Protein AF-A0A0V8DVI1-F1 (afdb_monomer)

Radius of gyration: 19.04 Å; Cα contacts (8 Å, |Δi|>4): 89; chains: 1; bounding box: 44×27×46 Å

Structure (mmCIF, N/CA/C/O backbone):
data_AF-A0A0V8DVI1-F1
#
_entry.id   AF-A0A0V8DVI1-F1
#
loop_
_atom_site.group_PDB
_atom_site.id
_atom_site.type_symbol
_atom_site.label_atom_id
_atom_site.label_alt_id
_atom_site.label_comp_id
_atom_site.label_asym_id
_atom_site.label_entity_id
_atom_site.label_seq_id
_atom_site.pdbx_PDB_ins_code
_atom_site.Cartn_x
_atom_site.Cartn_y
_atom_site.Cartn_z
_atom_site.occupancy
_atom_site.B_iso_or_equiv
_atom_site.auth_seq_id
_atom_site.auth_comp_id
_atom_site.auth_asym_id
_atom_site.auth_atom_id
_atom_site.pdbx_PDB_model_num
ATOM 1 N N . MET A 1 1 ? -2.270 8.955 21.074 1.00 88.38 1 MET A N 1
ATOM 2 C CA . MET A 1 1 ? -3.292 9.275 20.045 1.00 88.38 1 MET A CA 1
ATOM 3 C C . MET A 1 1 ? -4.680 9.110 20.643 1.00 88.38 1 MET A C 1
ATOM 5 O O . MET A 1 1 ? -4.815 8.324 21.575 1.00 88.38 1 MET A O 1
ATOM 9 N N . LYS A 1 2 ? -5.678 9.871 20.174 1.00 95.38 2 LYS A N 1
ATOM 10 C CA . LYS A 1 2 ? -7.053 9.789 20.699 1.00 95.38 2 LYS A CA 1
ATOM 11 C C . LYS A 1 2 ? -7.708 8.471 20.268 1.00 95.38 2 LYS A C 1
ATOM 13 O O . LYS A 1 2 ? -7.399 7.966 19.188 1.00 95.38 2 LYS A O 1
ATOM 18 N N . LYS A 1 3 ? -8.626 7.942 21.082 1.00 96.62 3 LYS A N 1
ATOM 19 C CA . LYS A 1 3 ? -9.480 6.824 20.656 1.00 96.62 3 LYS A CA 1
ATOM 20 C C . LYS A 1 3 ? -10.266 7.222 19.403 1.00 96.62 3 LYS A C 1
ATOM 22 O O . LYS A 1 3 ? -10.704 8.366 19.297 1.00 96.62 3 LYS A O 1
ATOM 27 N N . GLY A 1 4 ? -10.397 6.297 18.461 1.00 96.38 4 GLY A N 1
ATOM 28 C CA . GLY A 1 4 ? -10.993 6.511 17.146 1.00 96.38 4 GLY A CA 1
ATOM 29 C C . GLY A 1 4 ? -10.031 7.040 16.080 1.00 96.38 4 GLY A C 1
ATOM 30 O O . GLY A 1 4 ? -10.464 7.264 14.956 1.00 96.38 4 GLY A O 1
ATOM 31 N N . THR A 1 5 ? -8.744 7.256 16.386 1.00 97.56 5 THR A N 1
ATOM 32 C CA . THR A 1 5 ? -7.800 7.709 15.349 1.00 97.56 5 THR A CA 1
ATOM 33 C C . THR A 1 5 ? -7.471 6.573 14.380 1.00 97.56 5 THR A C 1
ATOM 35 O O . THR A 1 5 ? -7.177 5.468 14.830 1.00 97.56 5 THR A O 1
ATOM 38 N N . LEU A 1 6 ? -7.464 6.869 13.078 1.00 96.75 6 LEU A N 1
ATOM 39 C CA . LEU A 1 6 ? -6.942 5.992 12.031 1.00 96.75 6 LEU A CA 1
ATOM 40 C C . LEU A 1 6 ? -5.509 6.390 11.672 1.00 96.75 6 LEU A C 1
ATOM 42 O O . LEU A 1 6 ? -5.220 7.559 11.412 1.00 96.75 6 LEU A O 1
ATOM 46 N N . ILE A 1 7 ? -4.630 5.400 11.656 1.00 95.31 7 ILE A N 1
ATOM 47 C CA . ILE A 1 7 ? -3.218 5.506 11.313 1.00 95.31 7 ILE A CA 1
ATOM 48 C C . ILE A 1 7 ? -3.011 4.746 10.009 1.00 95.31 7 ILE A C 1
ATOM 50 O O . ILE A 1 7 ? -3.409 3.590 9.900 1.00 95.31 7 ILE A O 1
ATOM 54 N N . ILE A 1 8 ? -2.397 5.399 9.025 1.00 95.00 8 ILE A N 1
ATOM 55 C CA . ILE A 1 8 ? -2.122 4.821 7.709 1.00 95.00 8 ILE A CA 1
ATOM 56 C C . ILE A 1 8 ? -0.613 4.838 7.506 1.00 95.00 8 ILE A C 1
ATOM 58 O O . ILE A 1 8 ? -0.023 5.905 7.327 1.00 95.00 8 ILE A O 1
ATOM 62 N N . ASP A 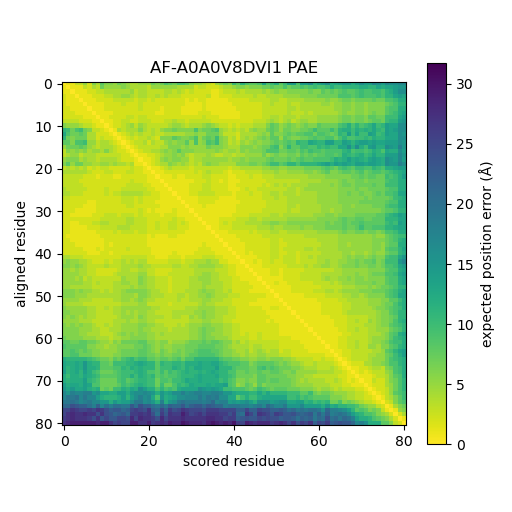1 9 ? -0.000 3.661 7.529 1.00 93.75 9 ASP A N 1
ATOM 63 C CA . ASP A 1 9 ? 1.407 3.478 7.194 1.00 93.75 9 ASP A CA 1
ATOM 64 C C . ASP A 1 9 ? 1.527 3.017 5.734 1.00 93.75 9 ASP A C 1
ATOM 66 O O . ASP A 1 9 ? 1.352 1.844 5.407 1.00 93.75 9 ASP A O 1
ATOM 70 N N . VAL A 1 10 ? 1.795 3.975 4.840 1.00 89.69 10 VAL A N 1
ATOM 71 C CA . VAL A 1 10 ? 1.909 3.744 3.387 1.00 89.69 10 VAL A CA 1
ATOM 72 C C . VAL A 1 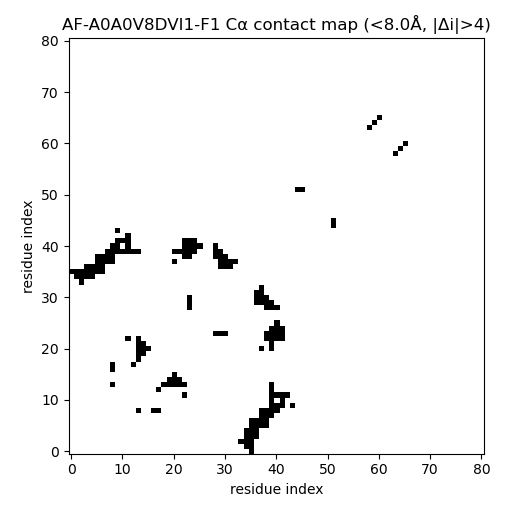10 ? 3.243 3.102 3.006 1.00 89.69 10 VAL A C 1
ATOM 74 O O . VAL A 1 10 ? 3.318 2.419 1.983 1.00 89.69 10 VAL A O 1
ATOM 77 N N . ALA A 1 11 ? 4.293 3.308 3.809 1.00 86.69 11 ALA A N 1
ATOM 78 C CA . ALA A 1 11 ? 5.564 2.623 3.600 1.00 86.69 11 ALA A CA 1
ATOM 79 C C . ALA A 1 11 ? 5.412 1.117 3.850 1.00 86.69 11 ALA A C 1
ATOM 81 O O . ALA A 1 11 ? 6.159 0.332 3.267 1.00 86.69 11 ALA A O 1
ATOM 82 N N . ALA A 1 12 ? 4.412 0.744 4.663 1.00 84.94 12 ALA A N 1
ATOM 83 C CA . ALA A 1 12 ? 4.166 -0.614 5.113 1.00 84.94 12 ALA A CA 1
ATOM 84 C C . ALA A 1 12 ? 5.465 -1.210 5.672 1.00 84.94 12 ALA A C 1
ATOM 86 O O . ALA A 1 12 ? 5.924 -2.271 5.264 1.00 84.94 12 ALA A O 1
ATOM 87 N N . ASP A 1 13 ? 6.095 -0.471 6.581 1.00 86.75 13 ASP A N 1
ATOM 88 C CA . ASP A 1 13 ? 7.303 -0.905 7.275 1.00 86.75 13 ASP A CA 1
ATOM 89 C C . ASP A 1 13 ? 6.926 -1.270 8.711 1.00 86.75 13 ASP A C 1
ATOM 91 O O . ASP A 1 13 ? 7.221 -0.566 9.686 1.00 86.75 13 ASP A O 1
ATOM 95 N N . ALA A 1 14 ? 6.145 -2.349 8.794 1.00 84.12 14 ALA A N 1
ATOM 96 C CA . ALA A 1 14 ? 5.451 -2.751 10.002 1.00 84.12 14 ALA A CA 1
ATOM 97 C C . ALA A 1 14 ? 6.433 -3.014 11.154 1.00 84.12 14 ALA A C 1
ATOM 99 O O . ALA A 1 14 ? 7.406 -3.754 11.002 1.00 84.12 14 ALA A O 1
ATOM 100 N N . GLY A 1 15 ? 6.176 -2.400 12.309 1.00 82.19 15 GLY A N 1
ATOM 101 C CA . GLY A 1 15 ? 7.013 -2.509 13.504 1.00 82.19 15 GLY A CA 1
ATOM 102 C C . GLY A 1 15 ? 8.257 -1.613 13.515 1.00 82.19 15 GLY A C 1
ATOM 103 O O . GLY A 1 15 ? 8.809 -1.397 14.591 1.00 82.19 15 GLY A O 1
ATOM 104 N N . ASN A 1 16 ? 8.667 -1.051 12.372 1.00 85.25 16 ASN A N 1
ATOM 105 C CA . ASN A 1 16 ? 9.822 -0.153 12.274 1.00 85.25 16 ASN A CA 1
ATOM 106 C C . ASN A 1 16 ? 9.400 1.321 12.242 1.00 85.25 16 ASN A C 1
ATOM 108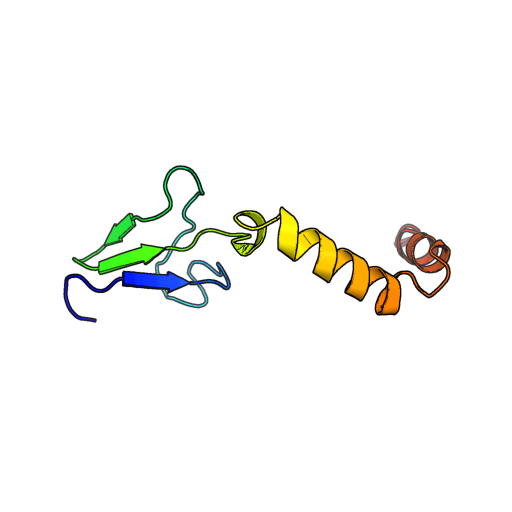 O O . ASN A 1 16 ? 9.868 2.113 13.058 1.00 85.25 16 ASN A O 1
ATOM 112 N N . THR A 1 17 ? 8.502 1.703 11.324 1.00 86.44 17 THR A N 1
ATOM 113 C CA . THR A 1 17 ? 8.028 3.101 11.227 1.00 86.44 17 THR A CA 1
ATOM 114 C C . THR A 1 17 ? 7.095 3.449 12.382 1.00 86.44 17 THR A C 1
ATOM 116 O O . THR A 1 17 ? 7.163 4.542 12.948 1.00 86.44 17 THR A O 1
ATOM 119 N N . ILE A 1 18 ? 6.229 2.506 12.751 1.00 83.75 18 ILE A N 1
ATOM 120 C CA . ILE A 1 18 ? 5.330 2.624 13.893 1.00 83.75 18 ILE A CA 1
ATOM 121 C C . ILE A 1 18 ? 5.541 1.390 14.761 1.00 83.75 18 ILE A C 1
ATOM 123 O O . ILE A 1 18 ? 5.274 0.266 14.342 1.00 83.75 18 ILE A O 1
ATOM 127 N N . GLU A 1 19 ? 6.043 1.609 15.972 1.00 86.69 19 GLU A N 1
ATOM 128 C CA . GLU A 1 19 ? 6.325 0.535 16.920 1.00 86.69 19 GLU A CA 1
ATOM 129 C C . GLU A 1 19 ? 5.074 -0.322 17.175 1.00 86.69 19 GLU A C 1
ATOM 131 O O . GLU A 1 19 ? 3.971 0.193 17.389 1.00 86.69 19 GLU A O 1
ATOM 136 N N . GLY A 1 20 ? 5.251 -1.645 17.149 1.00 83.12 20 GLY A N 1
ATOM 137 C CA . GLY A 1 20 ? 4.194 -2.607 17.465 1.00 83.12 20 GLY A CA 1
ATOM 138 C C . GLY A 1 20 ? 3.120 -2.782 16.387 1.00 83.12 20 GLY A C 1
ATOM 139 O O . GLY A 1 20 ? 2.125 -3.463 16.645 1.00 83.12 20 GLY A O 1
ATOM 140 N N . THR A 1 21 ? 3.284 -2.200 15.192 1.00 92.50 21 THR A N 1
ATOM 141 C CA . THR A 1 21 ? 2.394 -2.504 14.064 1.00 92.50 21 THR A CA 1
ATOM 142 C C . THR A 1 21 ? 2.759 -3.815 13.375 1.00 92.50 21 THR A C 1
ATOM 144 O O . THR A 1 21 ? 3.901 -4.269 13.415 1.00 92.50 21 THR A O 1
ATOM 147 N N . HIS A 1 22 ? 1.773 -4.433 12.730 1.00 93.06 22 HIS A N 1
ATOM 148 C CA . HIS A 1 22 ? 1.955 -5.575 11.837 1.00 93.06 22 HIS A CA 1
ATOM 149 C C . HIS A 1 22 ? 1.233 -5.304 10.515 1.00 93.06 22 HIS A C 1
ATOM 151 O O . HIS A 1 22 ? 0.376 -4.425 10.432 1.00 93.06 22 HIS A O 1
ATOM 157 N N . PHE A 1 23 ? 1.605 -6.040 9.471 1.00 95.38 23 PHE A N 1
ATOM 158 C CA . PHE A 1 23 ? 1.001 -5.894 8.151 1.00 95.38 23 PHE A CA 1
ATOM 159 C C . PHE A 1 23 ? -0.489 -6.233 8.162 1.00 95.38 23 PHE A C 1
ATOM 161 O O . PHE A 1 23 ? -0.893 -7.239 8.746 1.00 95.38 23 PHE A O 1
ATOM 168 N N . THR A 1 24 ? -1.275 -5.435 7.441 1.00 95.25 24 THR A N 1
ATOM 169 C CA . THR A 1 24 ? -2.638 -5.796 7.040 1.00 95.25 24 THR A CA 1
ATOM 170 C C . THR A 1 24 ? -2.651 -6.309 5.603 1.00 95.25 24 THR A C 1
ATOM 172 O O . THR A 1 24 ? -1.647 -6.239 4.886 1.00 95.25 24 THR A O 1
ATOM 175 N N . SER A 1 25 ? -3.779 -6.867 5.168 1.00 94.25 25 SER A N 1
ATOM 176 C CA . SER A 1 25 ? -3.942 -7.390 3.808 1.00 94.25 25 SER A CA 1
ATOM 177 C C . SER A 1 25 ? -5.018 -6.619 3.054 1.00 94.25 25 SER A C 1
ATOM 179 O O . SER A 1 25 ? -5.756 -5.835 3.628 1.00 94.25 25 SER A O 1
ATOM 181 N N . MET A 1 26 ? -5.133 -6.829 1.747 1.00 92.69 26 MET A N 1
ATOM 182 C CA . MET A 1 26 ? -6.213 -6.204 0.975 1.00 92.69 26 MET A CA 1
ATOM 183 C C . MET A 1 26 ? -7.600 -6.715 1.393 1.00 92.69 26 MET A C 1
ATOM 185 O O . MET A 1 26 ? -8.564 -5.955 1.332 1.00 92.69 26 MET A O 1
ATOM 189 N N . ASP A 1 27 ? -7.685 -7.977 1.824 1.00 95.00 27 ASP A N 1
ATOM 190 C CA . ASP A 1 27 ? -8.932 -8.614 2.260 1.00 95.00 27 ASP A CA 1
ATOM 191 C C . ASP A 1 27 ? -9.316 -8.208 3.690 1.00 95.00 27 ASP A C 1
ATOM 193 O O . ASP A 1 27 ? -10.498 -8.102 4.010 1.00 95.00 27 ASP A O 1
ATOM 197 N N . ASP A 1 28 ? -8.313 -7.934 4.528 1.00 96.62 28 ASP A N 1
ATOM 198 C CA . ASP A 1 28 ? -8.465 -7.427 5.892 1.00 96.62 28 ASP A CA 1
ATOM 199 C C . ASP A 1 28 ? -7.517 -6.232 6.122 1.00 96.62 28 ASP A C 1
ATOM 201 O O . ASP A 1 28 ? -6.393 -6.411 6.608 1.00 96.62 28 ASP A O 1
ATOM 205 N N . PRO A 1 29 ? -7.904 -5.019 5.674 1.00 96.06 29 PRO A N 1
ATOM 206 C CA . PRO A 1 29 ? -6.990 -3.882 5.555 1.00 96.06 29 PRO A CA 1
ATOM 207 C C . PRO A 1 29 ? -6.786 -3.089 6.840 1.00 96.06 29 PRO A C 1
ATOM 209 O O . PRO A 1 29 ? -5.866 -2.267 6.890 1.00 96.06 29 PRO A O 1
ATOM 212 N N . ILE A 1 30 ? -7.627 -3.294 7.854 1.00 97.00 30 ILE A N 1
ATOM 213 C CA . ILE A 1 30 ? -7.639 -2.489 9.074 1.00 97.00 30 ILE A CA 1
ATOM 214 C C . ILE A 1 30 ? -7.771 -3.398 10.290 1.00 97.00 30 ILE A C 1
ATOM 216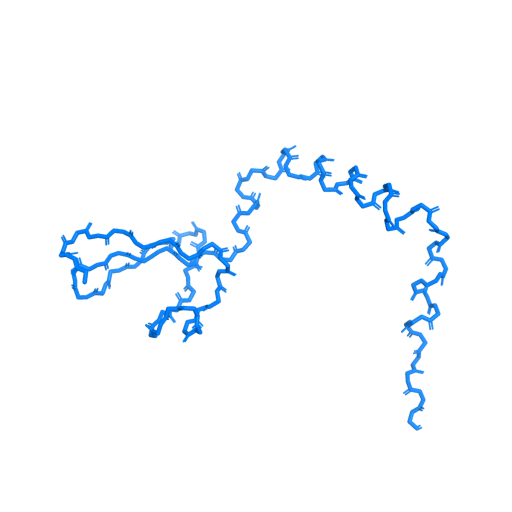 O O . ILE A 1 30 ? -8.737 -4.145 10.388 1.00 97.00 30 ILE A O 1
ATOM 220 N N . TYR A 1 31 ? -6.878 -3.237 11.265 1.00 97.25 31 TYR A N 1
ATOM 221 C CA . TYR A 1 31 ? -7.070 -3.785 12.609 1.00 97.25 31 TYR A CA 1
ATOM 222 C C . TYR A 1 31 ? -7.195 -2.672 13.650 1.00 97.25 31 TYR A C 1
ATOM 224 O O . TYR A 1 31 ? -6.855 -1.508 13.410 1.00 97.25 31 TYR A O 1
ATOM 232 N N . GLU A 1 32 ? -7.691 -3.045 14.825 1.00 96.44 32 GLU A N 1
ATOM 233 C CA . GLU A 1 32 ? -7.866 -2.166 15.974 1.00 96.44 32 GLU A CA 1
ATOM 234 C C . GLU A 1 32 ? -6.919 -2.586 17.107 1.00 96.44 32 GLU A C 1
ATOM 236 O O . GLU A 1 32 ? -6.730 -3.776 17.357 1.00 96.44 32 GLU A O 1
ATOM 241 N N . ASN A 1 33 ? -6.288 -1.609 17.761 1.00 94.56 33 ASN A N 1
ATOM 242 C CA . ASN A 1 33 ? -5.494 -1.805 18.970 1.00 94.56 33 ASN A CA 1
ATOM 243 C C . ASN A 1 33 ? -5.585 -0.567 19.890 1.00 94.56 33 ASN A C 1
ATOM 245 O O . ASN A 1 33 ? -5.290 0.560 19.473 1.00 94.56 33 ASN A O 1
ATOM 249 N N . ASP A 1 34 ? -5.952 -0.765 21.159 1.00 94.31 34 ASP A N 1
ATOM 250 C CA . ASP A 1 34 ? -6.101 0.279 22.189 1.00 94.31 34 ASP A CA 1
ATOM 251 C C . ASP A 1 34 ? -6.996 1.478 21.802 1.00 94.31 34 ASP A C 1
ATOM 253 O O . ASP A 1 34 ? -6.720 2.650 22.102 1.00 94.31 34 ASP A O 1
ATOM 257 N N . GLY A 1 35 ? -8.104 1.197 21.133 1.00 95.19 35 GLY A N 1
ATOM 258 C CA . GLY A 1 35 ? -9.049 2.153 20.570 1.00 95.19 35 GLY A CA 1
ATOM 259 C C . GLY A 1 35 ? -8.528 2.901 19.342 1.00 95.19 35 GLY A C 1
ATOM 260 O O . GLY A 1 35 ? -9.066 3.970 19.044 1.00 95.19 35 GLY A O 1
ATOM 261 N N . LYS A 1 36 ? -7.476 2.430 18.669 1.00 95.94 36 LYS A N 1
ATOM 262 C CA . LYS A 1 36 ? -6.880 3.069 17.480 1.00 95.94 36 LYS A CA 1
ATOM 263 C C . LYS A 1 36 ? -6.906 2.088 16.320 1.00 95.94 36 LYS A C 1
ATOM 265 O O . LYS A 1 36 ? -6.720 0.895 16.517 1.00 95.94 36 LYS A O 1
ATOM 270 N N . TYR A 1 37 ? -7.082 2.606 15.117 1.00 97.44 37 TYR A N 1
ATOM 271 C CA . TYR A 1 37 ? -7.162 1.802 13.907 1.00 97.44 37 TYR A CA 1
ATOM 272 C C . TYR A 1 37 ? -5.884 1.950 13.098 1.00 97.44 37 TYR A C 1
ATOM 274 O O . TYR A 1 37 ? -5.341 3.051 12.995 1.00 97.44 37 TYR A O 1
ATOM 282 N N . TYR A 1 38 ? -5.429 0.855 12.509 1.00 96.88 38 TYR A N 1
ATOM 283 C CA . TYR A 1 38 ? -4.177 0.794 11.769 1.00 96.88 38 TYR A CA 1
ATOM 284 C C . TYR A 1 38 ? -4.417 0.179 10.396 1.00 96.88 38 TYR A C 1
ATOM 286 O O . TYR A 1 38 ? -4.981 -0.906 10.290 1.00 96.88 38 TYR A O 1
ATOM 294 N N . TYR A 1 39 ? -3.964 0.876 9.360 1.00 96.25 39 TYR A N 1
ATOM 295 C CA . TYR A 1 39 ? -3.879 0.399 7.986 1.00 96.25 39 TYR A CA 1
ATOM 296 C C . TYR A 1 39 ? -2.401 0.311 7.610 1.00 96.25 39 TYR A C 1
ATOM 298 O O . TYR A 1 39 ? -1.707 1.330 7.586 1.00 96.25 39 TYR A O 1
ATOM 306 N N . VAL A 1 40 ? -1.922 -0.900 7.329 1.00 96.31 40 VAL A N 1
ATOM 307 C CA . VAL A 1 40 ? -0.517 -1.202 7.015 1.00 96.31 40 VAL A CA 1
ATOM 308 C C . VAL A 1 40 ? -0.472 -2.177 5.829 1.00 96.31 40 VAL A C 1
ATOM 310 O O . VAL A 1 40 ? 0.198 -3.210 5.865 1.00 96.31 40 VAL A O 1
ATOM 313 N N . VAL A 1 41 ? -1.258 -1.891 4.783 1.00 96.12 41 VAL A N 1
ATOM 314 C CA . VAL A 1 41 ? -1.345 -2.752 3.595 1.00 96.12 41 VAL A CA 1
ATOM 315 C C . VAL A 1 41 ? -0.129 -2.505 2.695 1.00 96.12 41 VAL A C 1
ATOM 317 O O . VAL A 1 41 ? 0.057 -1.382 2.201 1.00 96.12 41 VAL A O 1
ATOM 320 N N . PRO A 1 42 ? 0.685 -3.537 2.409 1.00 93.94 42 PRO A N 1
ATOM 321 C CA . PRO A 1 42 ? 1.822 -3.398 1.514 1.00 93.94 42 PRO A CA 1
ATOM 322 C C . PRO A 1 42 ? 1.353 -3.191 0.074 1.00 93.94 42 PRO A C 1
ATOM 324 O O . PRO A 1 42 ? 0.286 -3.645 -0.332 1.00 93.94 42 PRO A O 1
ATOM 327 N N . ASN A 1 43 ? 2.185 -2.535 -0.738 1.00 91.06 43 ASN A N 1
ATOM 328 C CA . ASN A 1 43 ? 1.932 -2.378 -2.173 1.00 91.06 43 ASN A CA 1
ATOM 329 C C . ASN A 1 43 ? 0.570 -1.710 -2.500 1.00 91.06 43 ASN A C 1
ATOM 331 O O . ASN A 1 43 ? -0.093 -2.032 -3.491 1.00 91.06 43 ASN A O 1
ATOM 335 N N . THR A 1 44 ? 0.191 -0.709 -1.696 1.00 91.62 44 THR A N 1
ATOM 336 C CA . THR A 1 44 ? -1.001 0.142 -1.884 1.00 91.62 44 THR A CA 1
ATOM 337 C C . THR A 1 44 ? -1.194 0.667 -3.327 1.00 91.62 44 THR A C 1
ATOM 339 O O . THR A 1 44 ? -2.343 0.707 -3.773 1.00 91.62 44 THR A O 1
ATOM 342 N N . PRO A 1 45 ? -0.153 0.999 -4.133 1.00 92.44 45 PRO A N 1
ATOM 343 C CA . PRO A 1 45 ? -0.350 1.411 -5.531 1.00 92.44 45 PRO A CA 1
ATOM 344 C C . PRO A 1 45 ? -1.105 0.397 -6.409 1.00 92.44 45 PRO A C 1
ATOM 346 O O . PRO A 1 45 ? -1.705 0.781 -7.416 1.00 92.44 45 PRO A O 1
ATOM 349 N N . SER A 1 46 ? -1.139 -0.881 -6.022 1.00 92.62 46 SER A N 1
ATOM 350 C CA . SER A 1 46 ? -1.892 -1.921 -6.736 1.00 92.62 46 SER A CA 1
ATOM 351 C C . SER A 1 46 ? -3.408 -1.702 -6.720 1.00 92.62 46 SER A C 1
ATOM 353 O O . SER A 1 46 ? -4.088 -2.135 -7.651 1.00 92.62 46 SER A O 1
ATOM 355 N N . LEU A 1 47 ? -3.944 -0.954 -5.746 1.00 92.12 47 LEU A N 1
ATOM 356 C CA . LEU A 1 47 ? -5.359 -0.547 -5.712 1.00 92.12 47 LEU A CA 1
ATOM 357 C C . LEU A 1 47 ? -5.773 0.266 -6.949 1.00 92.12 47 LEU A C 1
ATOM 359 O O . LEU A 1 47 ? -6.927 0.230 -7.371 1.00 92.12 47 LEU A O 1
ATOM 363 N N . ILE A 1 48 ? -4.824 0.987 -7.549 1.00 94.50 48 ILE A N 1
ATOM 364 C CA . ILE A 1 48 ? -5.033 1.868 -8.705 1.00 94.50 48 ILE A CA 1
ATOM 365 C C . ILE A 1 48 ? -4.093 1.502 -9.863 1.00 94.50 48 ILE A C 1
ATOM 367 O O . ILE A 1 48 ? -3.615 2.369 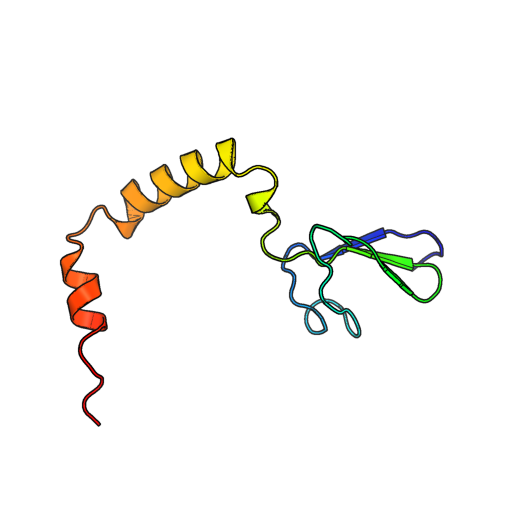-10.603 1.00 94.50 48 ILE A O 1
ATOM 371 N N . TYR A 1 49 ? -3.865 0.196 -10.053 1.00 95.19 49 TYR A N 1
ATOM 372 C CA . TYR A 1 49 ? -2.898 -0.342 -11.016 1.00 95.19 49 TYR A CA 1
ATOM 373 C C . TYR A 1 49 ? -3.067 0.213 -12.440 1.00 95.19 49 TYR A C 1
ATOM 375 O O . TYR A 1 49 ? -2.081 0.485 -13.112 1.00 95.19 49 TYR A O 1
ATOM 383 N N . ARG A 1 50 ? -4.301 0.462 -12.906 1.00 96.25 50 ARG A N 1
ATOM 384 C CA . ARG A 1 50 ? -4.558 0.967 -14.272 1.00 96.25 50 ARG A CA 1
ATOM 385 C C . ARG A 1 50 ? -3.882 2.306 -14.576 1.00 96.25 50 ARG A C 1
ATOM 387 O O . ARG A 1 50 ? -3.545 2.553 -15.735 1.00 96.25 50 ARG A O 1
ATOM 394 N N . ASN A 1 51 ? -3.692 3.142 -13.558 1.00 96.88 51 ASN A N 1
ATOM 395 C CA . ASN A 1 51 ? -3.009 4.426 -13.689 1.00 96.88 51 ASN A CA 1
ATOM 396 C C . ASN A 1 51 ? -1.520 4.257 -13.376 1.00 96.88 51 ASN A C 1
ATOM 398 O O . ASN A 1 51 ? -0.680 4.567 -14.218 1.00 96.88 51 ASN A O 1
ATOM 402 N N . VAL A 1 52 ? -1.205 3.653 -12.224 1.00 97.06 52 VAL A N 1
ATOM 403 C CA . VAL A 1 52 ? 0.178 3.472 -11.754 1.00 97.06 52 VAL A CA 1
ATOM 404 C C . VAL A 1 52 ? 1.023 2.692 -12.756 1.00 97.06 52 VAL A C 1
ATOM 406 O O . VAL A 1 52 ? 2.156 3.081 -13.016 1.00 97.06 52 VAL A O 1
ATOM 409 N N . SER A 1 53 ? 0.493 1.625 -13.363 1.00 97.56 53 SER A N 1
ATOM 410 C CA . SER A 1 53 ? 1.238 0.842 -14.353 1.00 97.56 53 SER A CA 1
ATOM 411 C C . SER A 1 53 ? 1.632 1.680 -15.567 1.00 97.56 53 SER A C 1
ATOM 413 O O . SER A 1 53 ? 2.750 1.534 -16.049 1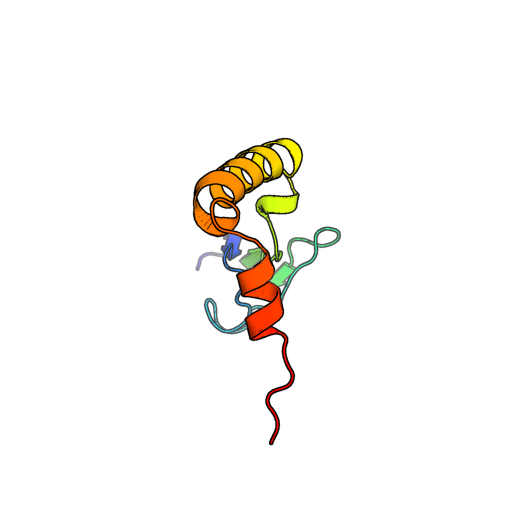.00 97.56 53 SER A O 1
ATOM 415 N N . LYS A 1 54 ? 0.767 2.586 -16.044 1.00 97.38 54 LYS A N 1
ATOM 416 C CA . LYS A 1 54 ? 1.092 3.453 -17.189 1.00 97.38 54 LYS A CA 1
ATOM 417 C C . LYS A 1 54 ? 2.222 4.421 -16.844 1.00 97.38 54 LYS A C 1
ATOM 419 O O . LYS A 1 54 ? 3.189 4.519 -17.600 1.00 97.38 54 LYS A O 1
ATOM 424 N N . ASP A 1 55 ? 2.118 5.083 -15.696 1.00 97.00 55 ASP A N 1
ATOM 425 C CA . ASP A 1 55 ? 3.114 6.060 -15.249 1.00 97.00 55 ASP A CA 1
ATOM 426 C C . ASP A 1 55 ? 4.457 5.388 -14.950 1.00 97.00 55 ASP A C 1
ATOM 428 O O . ASP A 1 55 ? 5.507 5.841 -15.412 1.00 97.00 55 ASP A O 1
ATOM 432 N N . LEU A 1 56 ? 4.426 4.248 -14.256 1.00 95.88 56 LEU A N 1
ATOM 433 C CA . LEU A 1 56 ? 5.620 3.479 -13.939 1.00 95.88 56 LEU A CA 1
ATOM 434 C C . LEU A 1 56 ? 6.288 2.935 -15.206 1.00 95.88 56 LEU A C 1
ATOM 436 O O . LEU A 1 56 ? 7.502 3.068 -15.349 1.00 95.88 56 LEU A O 1
ATOM 440 N N . SER A 1 57 ? 5.527 2.386 -16.159 1.00 96.44 57 SER A N 1
ATOM 441 C CA . SER A 1 57 ? 6.076 1.931 -17.443 1.00 96.44 57 SER A CA 1
ATOM 442 C C . SER A 1 57 ? 6.762 3.061 -18.203 1.00 96.44 57 SER A C 1
ATOM 444 O O . SER A 1 57 ? 7.846 2.843 -18.748 1.00 96.44 57 SER A O 1
ATOM 446 N N . LYS A 1 58 ? 6.183 4.267 -18.215 1.00 96.62 58 LYS A N 1
ATOM 447 C CA . LYS A 1 58 ? 6.806 5.439 -18.839 1.00 96.62 58 LYS A CA 1
ATOM 448 C C . LYS A 1 58 ? 8.135 5.787 -18.161 1.00 96.62 58 LYS A C 1
ATOM 450 O O . LYS A 1 58 ? 9.165 5.825 -18.831 1.00 96.62 58 LYS A O 1
ATOM 455 N N . ILE A 1 59 ? 8.129 5.955 -16.837 1.00 96.44 59 ILE A N 1
ATOM 456 C CA . ILE A 1 59 ? 9.323 6.317 -16.056 1.00 96.44 59 ILE A CA 1
ATOM 457 C C . ILE A 1 59 ? 10.429 5.270 -16.228 1.00 96.44 59 ILE A C 1
ATOM 459 O O . ILE A 1 59 ? 11.588 5.621 -16.463 1.00 96.44 59 ILE A O 1
ATOM 463 N N . LEU A 1 60 ? 10.089 3.982 -16.150 1.00 95.06 60 LEU A N 1
ATOM 464 C CA . LEU A 1 60 ? 11.054 2.900 -16.331 1.00 95.06 60 LEU A CA 1
ATOM 465 C C . LEU A 1 60 ? 11.609 2.868 -17.758 1.00 95.06 60 LEU A C 1
ATOM 467 O O . LEU A 1 60 ? 12.815 2.696 -17.930 1.00 95.06 60 LEU A O 1
ATOM 471 N N . SER A 1 61 ? 10.769 3.079 -18.773 1.00 94.56 61 SER A N 1
ATOM 472 C CA . SER A 1 61 ? 11.215 3.122 -20.172 1.00 94.56 61 SER A CA 1
ATOM 473 C C . SER A 1 61 ? 12.205 4.262 -20.413 1.00 94.56 61 SER A C 1
ATOM 475 O O . SER A 1 61 ? 13.238 4.067 -21.050 1.00 94.56 61 SER A O 1
ATOM 477 N N . GLU A 1 62 ? 11.935 5.437 -19.848 1.00 94.88 62 GLU A N 1
ATOM 478 C CA . GLU A 1 62 ? 12.767 6.629 -20.026 1.00 94.88 62 GLU A CA 1
ATOM 479 C C . GLU A 1 62 ? 14.103 6.551 -19.269 1.00 94.88 62 GLU A C 1
ATOM 481 O O . GLU A 1 62 ? 15.124 7.022 -19.777 1.00 94.88 62 GLU A O 1
ATOM 486 N N . ASN A 1 63 ? 14.115 5.944 -18.076 1.00 93.50 63 ASN A N 1
ATOM 487 C CA . ASN A 1 63 ? 15.254 6.029 -17.153 1.00 93.50 63 ASN A CA 1
ATOM 488 C C . ASN A 1 63 ? 16.043 4.722 -17.003 1.00 93.50 63 ASN A C 1
ATOM 490 O O . ASN A 1 63 ? 17.263 4.746 -16.822 1.00 93.50 63 ASN A O 1
ATOM 494 N N . ILE A 1 64 ? 15.366 3.576 -17.069 1.00 91.06 64 ILE A N 1
ATOM 495 C CA . ILE A 1 64 ? 15.958 2.263 -16.788 1.00 91.06 64 ILE A CA 1
ATOM 496 C C . ILE A 1 64 ? 16.209 1.498 -18.086 1.00 91.06 64 ILE A C 1
ATOM 498 O O . ILE A 1 64 ? 17.348 1.100 -18.345 1.00 91.06 64 ILE A O 1
ATOM 502 N N . PHE A 1 65 ? 15.175 1.351 -18.917 1.00 90.12 65 PHE A N 1
ATOM 503 C CA . PHE A 1 65 ? 15.210 0.556 -20.151 1.00 90.12 65 PHE A CA 1
ATOM 504 C C . PHE A 1 65 ? 15.658 1.343 -21.387 1.00 90.12 65 PHE A C 1
ATOM 506 O O . PHE A 1 65 ? 15.728 0.793 -22.479 1.00 90.12 65 PHE A O 1
ATOM 513 N N . ARG A 1 66 ? 16.022 2.620 -21.222 1.00 89.94 66 ARG A N 1
ATOM 514 C CA . ARG A 1 66 ? 16.657 3.410 -22.285 1.00 89.94 66 ARG A CA 1
ATOM 515 C C . ARG A 1 66 ? 18.013 2.838 -22.708 1.00 89.94 66 ARG A C 1
ATOM 517 O O . ARG A 1 66 ? 18.433 3.018 -23.847 1.00 89.94 66 ARG A O 1
ATOM 524 N N . LYS A 1 67 ? 18.734 2.219 -21.770 1.00 87.56 67 LYS A N 1
ATOM 525 C CA . LYS A 1 67 ? 20.015 1.546 -22.024 1.00 87.56 67 LYS A CA 1
ATOM 526 C C . LYS A 1 67 ? 19.759 0.079 -22.352 1.00 87.56 67 LYS A C 1
ATOM 528 O O . LYS A 1 67 ? 18.764 -0.479 -21.904 1.00 87.56 67 LYS A O 1
ATOM 533 N N . ASP A 1 68 ? 20.695 -0.536 -23.068 1.00 88.88 68 ASP A N 1
ATOM 534 C CA . ASP A 1 68 ? 20.617 -1.949 -23.433 1.00 88.88 68 ASP A CA 1
ATOM 535 C C . ASP A 1 68 ? 20.383 -2.844 -22.200 1.00 88.88 68 ASP A C 1
ATOM 537 O O . ASP A 1 68 ? 21.086 -2.750 -21.182 1.00 88.88 68 ASP A O 1
ATOM 541 N N . CYS A 1 69 ? 19.376 -3.713 -22.300 1.00 85.81 69 CYS A N 1
ATOM 542 C CA . CYS A 1 69 ? 18.981 -4.627 -21.234 1.00 85.81 69 CYS A CA 1
ATOM 543 C C . CYS A 1 69 ? 20.057 -5.679 -20.909 1.00 85.81 69 CYS A C 1
ATOM 545 O O . CYS A 1 69 ? 20.036 -6.248 -19.817 1.00 85.81 69 CYS A O 1
ATOM 547 N N . SER A 1 70 ? 21.039 -5.895 -21.785 1.00 86.69 70 SER A N 1
ATOM 548 C CA . SER A 1 70 ? 22.180 -6.796 -21.565 1.00 86.69 70 SER A CA 1
ATOM 549 C C . SER A 1 70 ? 22.966 -6.446 -20.296 1.00 86.69 70 SER A C 1
ATOM 551 O O . SER A 1 70 ? 23.485 -7.335 -19.624 1.00 86.69 70 SER A O 1
ATOM 553 N N . ARG A 1 71 ? 22.958 -5.173 -19.873 1.00 85.38 71 ARG A N 1
ATOM 554 C CA . ARG A 1 71 ? 23.565 -4.729 -18.605 1.00 85.38 71 ARG A CA 1
ATOM 555 C C . ARG A 1 71 ? 22.956 -5.404 -17.369 1.00 85.38 71 ARG A C 1
ATOM 557 O O . ARG A 1 71 ? 23.615 -5.510 -16.336 1.00 85.38 71 ARG A O 1
ATOM 564 N N . PHE A 1 72 ? 21.697 -5.836 -17.433 1.00 87.00 72 PHE A N 1
ATOM 565 C CA 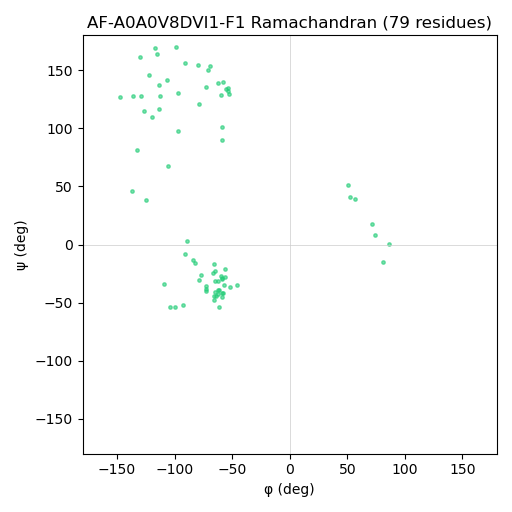. PHE A 1 72 ? 21.098 -6.608 -16.343 1.00 87.00 72 PHE A CA 1
ATOM 566 C C . PHE A 1 72 ? 21.658 -8.031 -16.310 1.00 87.00 72 PHE A C 1
ATOM 568 O O . PHE A 1 72 ? 21.961 -8.530 -15.232 1.00 87.00 72 PHE A O 1
ATOM 575 N N . ILE A 1 73 ? 21.888 -8.645 -17.475 1.00 82.94 73 ILE A N 1
ATOM 576 C CA . ILE A 1 73 ? 22.453 -9.998 -17.598 1.00 82.94 73 ILE A CA 1
ATOM 577 C C . ILE A 1 73 ? 23.870 -10.049 -17.013 1.00 82.94 73 ILE A C 1
ATOM 579 O O . ILE A 1 73 ? 24.213 -10.991 -16.303 1.00 82.94 73 ILE A O 1
ATOM 583 N N . GLU A 1 74 ? 24.677 -9.007 -17.233 1.00 79.44 74 GLU A N 1
ATOM 584 C CA . GLU A 1 74 ? 26.024 -8.896 -16.653 1.00 79.44 74 GLU A CA 1
ATOM 585 C C . GLU A 1 74 ? 26.028 -8.971 -15.121 1.00 79.44 74 GLU A C 1
ATOM 587 O O . GLU A 1 74 ? 26.938 -9.559 -14.542 1.00 79.44 74 GLU A O 1
ATOM 592 N N . LYS A 1 75 ? 24.995 -8.426 -14.468 1.00 76.94 75 LYS A N 1
ATOM 593 C CA . LYS A 1 75 ? 24.846 -8.436 -13.005 1.00 76.94 75 LYS A CA 1
ATOM 594 C C . LYS A 1 75 ? 24.258 -9.731 -12.447 1.00 76.94 75 LYS A C 1
ATOM 596 O O . LYS A 1 75 ? 24.335 -9.948 -11.244 1.00 76.94 75 LYS A O 1
ATOM 601 N N . VAL A 1 76 ? 23.655 -10.559 -13.299 1.00 79.19 76 VAL A N 1
ATOM 602 C CA . VAL A 1 76 ? 23.078 -11.862 -12.930 1.00 79.19 76 VAL A CA 1
ATOM 603 C C . VAL A 1 76 ? 24.107 -12.988 -13.085 1.00 79.19 76 VAL A C 1
ATOM 605 O O . VAL A 1 76 ? 23.862 -14.105 -12.632 1.00 79.19 76 VAL A O 1
ATOM 608 N N . LYS A 1 77 ? 25.288 -12.715 -13.669 1.00 70.12 77 LYS A N 1
ATOM 609 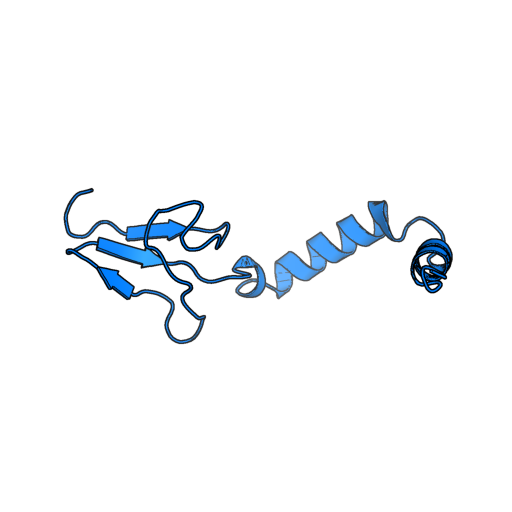C CA . LYS A 1 77 ? 26.401 -13.673 -13.636 1.00 70.12 77 LYS A CA 1
ATOM 610 C C . LYS A 1 77 ? 26.666 -14.067 -12.177 1.00 70.12 77 LYS A C 1
ATOM 612 O O . LYS A 1 77 ? 26.685 -13.178 -11.323 1.00 70.12 77 LYS A O 1
ATOM 617 N N . PRO A 1 78 ? 26.841 -15.370 -11.883 1.00 63.12 78 PRO A N 1
ATOM 618 C CA . PRO A 1 78 ? 27.062 -15.808 -10.520 1.00 63.12 78 PRO A CA 1
ATOM 619 C C . PRO A 1 78 ? 28.238 -15.021 -9.951 1.00 63.12 78 PRO A C 1
ATOM 621 O O . PRO A 1 78 ? 29.279 -14.891 -10.600 1.00 63.12 78 PRO A O 1
ATOM 624 N N . LEU A 1 79 ? 28.059 -14.483 -8.746 1.00 63.25 79 LEU A N 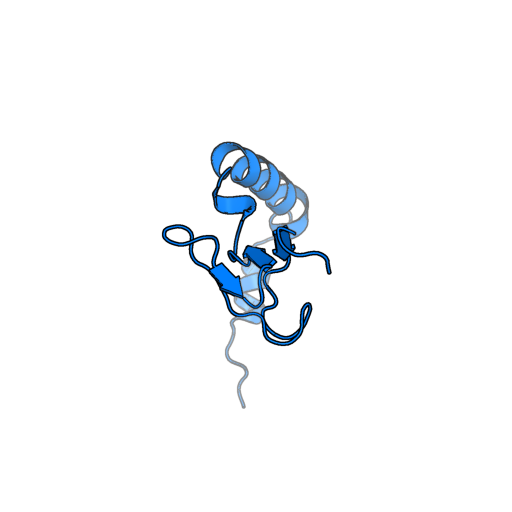1
ATOM 625 C CA . LEU A 1 79 ? 29.177 -14.123 -7.888 1.00 63.25 79 LEU A CA 1
ATOM 626 C C . LEU A 1 79 ? 29.953 -15.426 -7.677 1.00 63.25 79 LEU A C 1
ATOM 628 O O . LEU A 1 79 ? 29.605 -16.209 -6.796 1.00 63.25 79 LEU A O 1
ATOM 632 N N . ASN A 1 80 ? 30.922 -15.707 -8.549 1.00 54.97 80 ASN A N 1
ATOM 633 C CA . ASN A 1 80 ? 31.887 -16.770 -8.334 1.00 54.97 80 ASN A CA 1
ATOM 634 C C . ASN A 1 80 ? 32.590 -16.427 -7.016 1.00 54.97 80 ASN A C 1
ATOM 636 O O . ASN A 1 80 ? 33.403 -15.504 -6.968 1.00 54.97 80 ASN A O 1
ATOM 640 N N . LYS A 1 81 ? 32.169 -17.101 -5.945 1.00 49.53 81 LYS A N 1
ATOM 641 C CA . LYS A 1 81 ? 32.970 -17.274 -4.738 1.00 49.53 81 LYS A CA 1
ATOM 642 C C . LYS A 1 81 ? 34.167 -18.149 -5.067 1.00 49.53 81 LYS A C 1
ATOM 644 O O . LYS A 1 81 ? 33.978 -19.106 -5.851 1.00 49.53 81 LYS A O 1
#

Mean predicted aligned error: 6.04 Å

pLDDT: mean 90.13, std 9.34, range [49.53, 97.56]

Sequence (81 aa):
MKKGTLIIDVAADAGNTIEGTHFTSMDDPIYENDGKYYYVVPNTPSLIYRNVSKDLSKILSENIFRKDCSRFIEKVKPLNK

InterPro domains:
  IPR007698 Alanine dehydrogenase/pyridine nucleotide transhydrogenase, NAD(H)-binding domain [PF01262] (1-60)
  IPR036291 NAD(P)-binding domain superfamily [SSF51735] (1-46)

Secondary structure (DSSP, 8-state):
--TT-EEE-SS--BTTTBTT-----SSS--EEETTEEEE--TTGGGGGHHHHHHHHHHHHHHHTTTS-THHHHHHHS----

Organism: Lactococcus lactis subsp. lactis (NCBI:txid1360)

Nearest PDB structures (foldseek):
  1pjb-assembly1_A  TM=6.445E-01  e=1.989E-02  Phormidium lapideum
  2vhw-assembly1_F  TM=8.801E-01  e=2.288E-01  Mycobacterium tuberculosis
  8odu-assembly1_A  TM=4.364E-01  e=4.847E+00  Thermochaetoides thermophila DSM 1495
  8odv-assembly1_B  TM=4.275E-01  e=5.942E+00  Thermochaetoides thermophila DSM 1495

Foldseek 3Di:
DDQPEEDEDACLPACPVDNPGHADEPVGQWDDDPNYIYGRYYPVCVVVCVVVVVVVVVVCVVPPVVDPPVVVVVVVPDPPD

Solvent-accessible surface area (backbone atoms only — not comparable to full-atom values): 4956 Å² total; per-residue (Å²): 133,63,73,77,40,76,44,76,41,78,84,37,49,58,40,71,83,46,78,86,44,63,73,29,38,92,94,53,40,66,51,76,58,94,55,27,33,42,30,21,33,64,71,59,65,62,83,49,38,84,56,49,51,55,55,49,52,50,55,40,46,70,70,62,59,65,50,74,70,64,64,57,56,66,71,65,52,75,82,80,124